Protein AF-A0A2V6JW17-F1 (afdb_monomer_lite)

pLDDT: mean 96.17, std 3.93, range [79.88, 98.88]

Secondary structure (DSSP, 8-state):
--HHHHHHHHHHHHHHTTPEE-PPPPSS-SSTT-SS--SGGGGGHHHHTTSS---SSSSEEEEEEEEE-SSTTS--TTTBTTBSS--SEEEEEEEEESSS--HHHHHHHHHIIIIIIS---GGG-------PPTT-SS---HHHHHHHHHHHHHTT--TTT-

Radius of gyration: 17.47 Å; chains: 1; bounding box: 39×42×41 Å

Sequence (162 aa):
MTSAQIRQSFLDFFREKKHTVVPSSSLLPGAPNLLFTNAGMNQFVPIFLGQQKPSWNPPRVADTQKCIRAGGKHNDLEDVGLDTYHHTFFEMLGNWSFGDYFKKEAIDWAWELVVERWKFPAQRLYATVYKPGPNEPSEFDQEAHDHWARLFQEADLDPKVH

Foldseek 3Di:
DDPVVLQVLLQVLVVVVVAAEDEADFQPDPDPPDRGAAASCRVCVCLLVVVDPQPDVVSKHWYWYWHAAPDDPRHCPVCVPVDDPDDRIDIDTDIDHRPDDDLLVVLVSVCCVQCVVVVHPPVPDADDFDDDDPPDPDHTPVVNLVSVCVVCVVVVHHNVVD

Structure (mmCIF, N/CA/C/O backbone):
data_AF-A0A2V6JW17-F1
#
_entry.id   AF-A0A2V6JW17-F1
#
loop_
_atom_site.group_PDB
_atom_site.id
_atom_site.type_symbol
_atom_site.label_atom_id
_atom_site.label_alt_id
_atom_site.label_comp_id
_atom_site.label_asym_id
_atom_site.label_entity_id
_atom_site.label_seq_id
_atom_site.pdbx_PDB_ins_code
_atom_site.Cartn_x
_atom_site.Cartn_y
_atom_site.Cartn_z
_atom_site.occupancy
_atom_site.B_iso_or_equiv
_atom_site.auth_seq_id
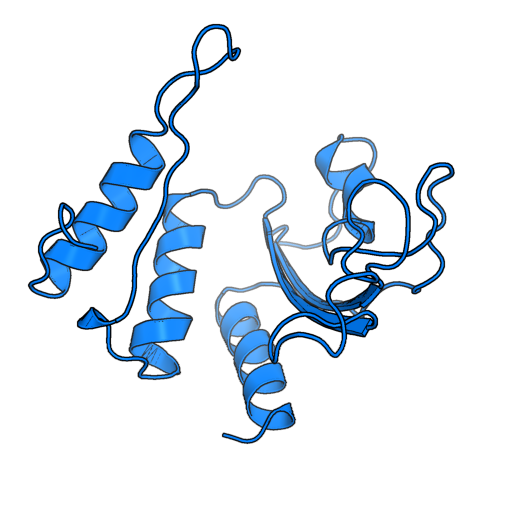_atom_site.auth_comp_id
_atom_site.auth_asym_id
_atom_site.auth_atom_id
_atom_site.pdbx_PDB_model_num
ATOM 1 N N . MET A 1 1 ? -15.704 12.234 -2.753 1.00 87.94 1 MET A N 1
ATOM 2 C CA . MET A 1 1 ? -14.451 12.670 -3.409 1.00 87.94 1 MET A CA 1
ATOM 3 C C . MET A 1 1 ? -14.467 12.172 -4.846 1.00 87.94 1 MET A C 1
ATOM 5 O O . MET A 1 1 ? -14.960 11.074 -5.071 1.00 87.94 1 MET A O 1
ATOM 9 N N . THR A 1 2 ? -13.977 12.952 -5.807 1.00 97.50 2 THR A N 1
ATOM 10 C CA . THR A 1 2 ? -13.744 12.483 -7.186 1.00 97.50 2 THR A CA 1
ATOM 11 C C . THR A 1 2 ? -12.509 11.578 -7.245 1.00 97.50 2 THR A C 1
ATOM 13 O O . THR A 1 2 ? -11.686 11.602 -6.330 1.00 97.50 2 THR A O 1
ATOM 16 N N . SER A 1 3 ? -12.325 10.815 -8.328 1.00 96.88 3 SER A N 1
ATOM 17 C CA . SER A 1 3 ? -11.122 9.982 -8.517 1.00 96.88 3 SER A CA 1
ATOM 18 C C . SER A 1 3 ? -9.826 10.802 -8.445 1.00 96.88 3 SER A C 1
ATOM 20 O O . SER A 1 3 ? -8.863 10.392 -7.802 1.00 96.88 3 SER A O 1
ATOM 22 N N . ALA A 1 4 ? -9.824 12.007 -9.024 1.00 98.06 4 ALA A N 1
ATOM 23 C CA . ALA A 1 4 ? -8.695 12.930 -8.945 1.00 98.06 4 ALA A CA 1
ATOM 24 C C . ALA A 1 4 ? -8.405 13.400 -7.513 1.00 98.06 4 ALA A C 1
ATOM 26 O O . ALA A 1 4 ? -7.244 13.449 -7.113 1.00 98.06 4 ALA A O 1
ATOM 27 N N . GLN A 1 5 ? -9.447 13.690 -6.731 1.00 98.25 5 GLN A N 1
ATOM 28 C CA . GLN A 1 5 ? -9.298 14.066 -5.324 1.00 98.25 5 GLN A CA 1
ATOM 29 C C . GLN A 1 5 ? -8.784 12.902 -4.473 1.00 98.25 5 GLN A C 1
ATOM 31 O O . GLN A 1 5 ? -7.920 13.120 -3.632 1.00 98.25 5 GLN A O 1
ATOM 36 N N . ILE A 1 6 ? -9.260 11.673 -4.709 1.00 98.25 6 ILE A N 1
ATOM 37 C CA . ILE A 1 6 ? -8.778 10.477 -3.998 1.00 98.25 6 ILE A CA 1
ATOM 38 C C . ILE A 1 6 ? -7.286 10.275 -4.274 1.00 98.25 6 ILE A C 1
ATOM 40 O O . ILE A 1 6 ? -6.503 10.193 -3.327 1.00 98.25 6 ILE A O 1
ATOM 44 N N . ARG A 1 7 ? -6.880 10.295 -5.552 1.00 98.69 7 ARG A N 1
ATOM 45 C CA . ARG A 1 7 ? -5.470 10.187 -5.959 1.00 98.69 7 ARG A CA 1
ATOM 46 C C . ARG A 1 7 ? -4.609 11.248 -5.280 1.00 98.69 7 ARG A C 1
ATOM 48 O O . ARG A 1 7 ? -3.588 10.915 -4.687 1.00 98.69 7 ARG A O 1
ATOM 55 N N . GLN A 1 8 ? -5.028 12.512 -5.335 1.00 98.62 8 GLN A N 1
ATOM 56 C CA . GLN A 1 8 ? -4.267 13.599 -4.725 1.00 98.62 8 GLN A CA 1
ATOM 57 C C . GLN A 1 8 ? -4.186 13.439 -3.201 1.00 98.62 8 GLN A C 1
ATOM 59 O O . GLN A 1 8 ? -3.099 13.548 -2.644 1.00 98.62 8 GLN A O 1
ATOM 64 N N . SER A 1 9 ? -5.292 13.080 -2.540 1.00 98.62 9 SER A N 1
ATOM 65 C CA . SER A 1 9 ? -5.321 12.876 -1.087 1.00 98.62 9 SER A CA 1
ATOM 66 C C . SER A 1 9 ? -4.393 11.751 -0.618 1.00 98.62 9 SER A C 1
ATOM 68 O O . SER A 1 9 ? -3.772 11.886 0.430 1.00 98.62 9 SER A O 1
ATOM 70 N N . PHE A 1 10 ? -4.241 10.677 -1.404 1.00 98.88 10 PHE A N 1
ATOM 71 C CA . PHE A 1 10 ? -3.284 9.602 -1.124 1.00 98.88 10 PHE A CA 1
ATOM 72 C C . PHE A 1 10 ? -1.839 10.118 -1.158 1.00 98.88 10 PHE A C 1
ATOM 74 O O . PHE A 1 10 ? -1.060 9.876 -0.235 1.00 98.88 10 PHE A O 1
ATOM 81 N N . LEU A 1 11 ? -1.483 10.855 -2.216 1.00 98.81 11 LEU A N 1
ATOM 82 C CA . LEU A 1 11 ? -0.136 11.404 -2.382 1.00 98.81 11 LEU A CA 1
ATOM 83 C C . LEU A 1 11 ? 0.180 12.452 -1.311 1.00 98.81 11 LEU A C 1
ATOM 85 O O . LEU A 1 11 ? 1.302 12.501 -0.810 1.00 98.81 11 LEU A O 1
ATOM 89 N N . ASP A 1 12 ? -0.804 13.273 -0.947 1.00 98.81 12 ASP A N 1
ATOM 90 C CA . ASP A 1 12 ? -0.674 14.273 0.110 1.00 98.81 12 ASP A CA 1
ATOM 91 C C . ASP A 1 12 ? -0.493 13.610 1.478 1.00 98.81 12 ASP A C 1
ATOM 93 O O . ASP A 1 12 ? 0.438 13.964 2.200 1.00 98.81 12 ASP A O 1
ATOM 97 N N . PHE A 1 13 ? -1.291 12.585 1.786 1.00 98.88 13 PHE A N 1
ATOM 98 C CA . PHE A 1 13 ? -1.174 11.810 3.019 1.00 98.88 13 PHE A CA 1
ATOM 99 C C . PHE A 1 13 ? 0.225 11.208 3.195 1.00 98.88 13 PHE A C 1
ATOM 101 O O . PHE A 1 13 ? 0.855 11.391 4.234 1.00 98.88 13 PHE A O 1
ATOM 108 N N . PHE A 1 14 ? 0.773 10.543 2.174 1.00 98.81 14 PHE A N 1
ATOM 109 C CA . PHE A 1 14 ? 2.121 9.978 2.286 1.00 98.81 14 PHE A CA 1
ATOM 110 C C . PHE A 1 14 ? 3.222 11.045 2.257 1.00 98.81 14 PHE A C 1
ATOM 112 O O . PHE A 1 14 ? 4.267 10.861 2.885 1.00 98.81 14 PHE A O 1
ATOM 119 N N . ARG A 1 15 ? 2.981 12.215 1.652 1.00 98.69 15 ARG A N 1
ATOM 120 C CA . ARG A 1 15 ? 3.880 13.367 1.813 1.00 98.69 15 ARG A CA 1
ATOM 121 C C . ARG A 1 15 ? 3.936 13.838 3.271 1.00 98.69 15 ARG A C 1
ATOM 123 O O . ARG A 1 15 ? 5.029 14.127 3.756 1.00 98.69 15 ARG A O 1
ATOM 130 N N . GLU A 1 16 ? 2.813 13.847 3.999 1.00 98.62 16 GLU A N 1
ATOM 131 C CA . GLU A 1 16 ? 2.786 14.122 5.452 1.00 98.62 16 GLU A CA 1
ATOM 132 C C . GLU A 1 16 ? 3.617 13.093 6.244 1.00 98.62 16 GLU A C 1
ATOM 134 O O . GLU A 1 16 ? 4.274 13.444 7.226 1.00 98.62 16 GLU A O 1
ATOM 139 N N . LYS A 1 17 ? 3.668 11.832 5.786 1.00 98.62 17 LYS A N 1
ATOM 140 C CA . LYS A 1 17 ? 4.513 10.760 6.356 1.00 98.62 17 LYS A CA 1
ATOM 141 C C . LYS A 1 17 ? 5.973 10.783 5.868 1.00 98.62 17 LYS A C 1
ATOM 143 O O . LYS A 1 17 ? 6.749 9.873 6.181 1.00 98.62 17 LYS A O 1
ATOM 148 N N . LYS A 1 18 ? 6.376 11.872 5.200 1.00 98.62 18 LYS A N 1
ATOM 149 C CA . LYS A 1 18 ? 7.725 12.147 4.673 1.00 98.62 18 LYS A CA 1
ATOM 150 C C . LYS A 1 18 ? 8.144 11.257 3.499 1.00 98.62 18 LYS A C 1
ATOM 152 O O . LYS A 1 18 ? 9.339 11.115 3.242 1.00 98.62 18 LYS A O 1
ATOM 157 N N . HIS A 1 19 ? 7.196 10.681 2.766 1.00 98.75 19 HIS A N 1
ATOM 158 C CA . HIS A 1 19 ? 7.488 10.023 1.495 1.00 98.75 19 HIS A CA 1
ATOM 159 C C . HIS A 1 19 ? 7.716 11.066 0.409 1.00 98.75 19 HIS A C 1
ATOM 161 O O . HIS A 1 19 ? 6.970 12.039 0.279 1.00 98.75 19 HIS A O 1
ATOM 167 N N . THR A 1 20 ? 8.733 10.840 -0.415 1.00 98.75 20 THR A N 1
ATOM 168 C CA . THR A 1 20 ? 8.909 11.627 -1.634 1.00 98.75 20 THR A CA 1
ATOM 169 C C . THR A 1 20 ? 7.921 11.137 -2.686 1.00 98.75 20 THR A C 1
ATOM 171 O O . THR A 1 20 ? 7.881 9.948 -2.997 1.00 98.75 20 THR A O 1
ATOM 174 N N . VAL A 1 21 ? 7.128 12.049 -3.251 1.00 98.69 21 VAL A N 1
ATOM 175 C CA . VAL A 1 21 ? 6.229 11.704 -4.356 1.00 98.69 21 VAL A CA 1
ATOM 176 C C . VAL A 1 21 ? 7.035 11.604 -5.644 1.00 98.69 21 VAL A C 1
ATOM 178 O O . VAL A 1 21 ? 7.672 12.578 -6.048 1.00 98.69 21 VAL A O 1
ATOM 181 N N . VAL A 1 22 ? 7.010 10.436 -6.279 1.00 98.50 22 VAL A N 1
ATOM 182 C CA . VAL A 1 22 ? 7.754 10.157 -7.515 1.00 98.50 22 VAL A CA 1
ATOM 183 C C . VAL A 1 22 ? 6.794 9.916 -8.682 1.00 98.50 22 VAL A C 1
ATOM 185 O O . VAL A 1 22 ? 5.646 9.520 -8.469 1.00 98.50 22 VAL A O 1
ATOM 188 N N . PRO A 1 23 ? 7.202 10.201 -9.930 1.00 97.94 23 PRO A N 1
ATOM 189 C CA . PRO A 1 23 ? 6.355 9.937 -11.083 1.00 97.94 23 PRO A CA 1
ATOM 190 C C . PRO A 1 23 ? 6.221 8.432 -11.355 1.00 97.94 23 PRO A C 1
ATOM 192 O O . PRO A 1 23 ? 7.138 7.648 -11.121 1.00 97.94 23 PRO A O 1
ATOM 195 N N . SER A 1 24 ? 5.087 8.053 -11.943 1.00 98.00 24 SER A N 1
ATOM 196 C CA . SER A 1 24 ? 4.888 6.727 -12.533 1.00 98.00 24 SER A CA 1
ATOM 197 C C . SER A 1 24 ? 5.931 6.451 -13.615 1.00 98.00 24 SER A C 1
ATOM 199 O O . SER A 1 24 ? 6.122 7.258 -14.529 1.00 98.00 24 SER A O 1
ATOM 201 N N . SER A 1 25 ? 6.532 5.268 -13.545 1.00 96.81 25 SER A N 1
ATOM 202 C CA . SER A 1 25 ? 7.412 4.734 -14.580 1.00 96.81 25 SER A CA 1
ATOM 203 C C . SER A 1 25 ? 6.654 4.366 -15.865 1.00 96.81 25 SER A C 1
ATOM 205 O O . SER A 1 25 ? 5.419 4.318 -15.902 1.00 96.81 25 SER A O 1
ATOM 207 N N . SER A 1 26 ? 7.404 4.118 -16.942 1.00 96.69 26 SER A N 1
ATOM 208 C CA . SER A 1 26 ? 6.869 3.681 -18.237 1.00 96.69 26 SER A CA 1
ATOM 209 C C . SER A 1 26 ? 6.030 2.403 -18.113 1.00 96.69 26 SER A C 1
ATOM 211 O O . SER A 1 26 ? 6.352 1.515 -17.327 1.00 96.69 26 SER A O 1
ATOM 213 N N . LEU A 1 27 ? 4.986 2.279 -18.940 1.00 96.12 27 LEU A N 1
ATOM 214 C CA . LEU A 1 27 ? 4.242 1.024 -19.111 1.00 96.12 27 LEU A CA 1
ATOM 215 C C . LEU A 1 27 ? 5.085 -0.067 -19.777 1.00 96.12 27 LEU A C 1
ATOM 217 O O . LEU A 1 27 ? 4.818 -1.244 -19.567 1.00 96.12 27 LEU A O 1
ATOM 221 N N . LEU A 1 28 ? 6.086 0.333 -20.563 1.00 93.75 28 LEU A N 1
ATOM 222 C CA . LEU A 1 28 ? 7.081 -0.549 -21.162 1.00 93.75 28 LEU A CA 1
ATOM 223 C C . LEU A 1 28 ? 8.291 -0.609 -20.221 1.00 93.75 28 LEU A C 1
ATOM 225 O O . LEU A 1 28 ? 9.031 0.382 -20.141 1.00 93.75 28 LEU A O 1
ATOM 229 N N . PRO A 1 29 ? 8.470 -1.704 -19.465 1.00 89.19 29 PRO A N 1
ATOM 230 C CA . PRO A 1 29 ? 9.531 -1.807 -18.477 1.00 89.19 29 PRO A CA 1
ATOM 231 C C . PRO A 1 29 ? 10.879 -2.072 -19.156 1.00 89.19 29 PRO A C 1
ATOM 233 O O . PRO A 1 29 ? 10.958 -2.718 -20.195 1.00 89.19 29 PRO A O 1
ATOM 236 N N . GLY A 1 30 ? 11.969 -1.627 -18.527 1.00 84.69 30 GLY A N 1
ATOM 237 C CA . GLY A 1 30 ? 13.326 -1.996 -18.954 1.00 84.69 30 GLY A CA 1
ATOM 238 C C . GLY A 1 30 ? 13.748 -3.412 -18.533 1.00 84.69 30 GLY A C 1
ATOM 239 O O . GLY A 1 30 ? 14.814 -3.877 -18.925 1.00 84.69 30 GLY A O 1
ATOM 240 N N . ALA A 1 31 ? 12.946 -4.092 -17.707 1.00 84.88 31 ALA A N 1
ATOM 241 C CA . ALA A 1 31 ? 13.248 -5.430 -17.209 1.00 84.88 31 ALA A CA 1
ATOM 242 C C . ALA A 1 31 ? 12.949 -6.501 -18.282 1.00 84.88 31 ALA A C 1
ATOM 244 O O . ALA A 1 31 ? 11.854 -6.501 -18.839 1.00 84.88 31 ALA A O 1
ATOM 245 N N . PRO A 1 32 ? 13.858 -7.465 -18.530 1.00 81.19 32 PRO A N 1
ATOM 246 C CA . PRO A 1 32 ? 13.776 -8.370 -19.684 1.00 81.19 32 PRO A CA 1
ATOM 247 C C . PRO A 1 32 ? 12.611 -9.374 -19.646 1.00 81.19 32 PRO A C 1
ATOM 249 O O . PRO A 1 32 ? 12.218 -9.887 -20.687 1.00 81.19 32 PRO A O 1
ATOM 252 N N . ASN A 1 33 ? 12.050 -9.657 -18.466 1.00 83.06 33 ASN A N 1
ATOM 253 C CA . ASN A 1 33 ? 11.027 -10.694 -18.268 1.00 83.06 33 ASN A CA 1
ATOM 254 C C . ASN A 1 33 ? 9.633 -10.128 -17.958 1.00 83.06 33 ASN A C 1
ATOM 256 O O . ASN A 1 33 ? 8.775 -10.848 -17.445 1.00 83.06 33 ASN A O 1
ATOM 260 N N . LEU A 1 34 ? 9.412 -8.838 -18.209 1.00 87.56 34 LEU A N 1
ATOM 261 C CA . LEU A 1 34 ? 8.152 -8.173 -17.912 1.00 87.56 34 LEU A CA 1
ATOM 262 C C . LEU A 1 34 ? 7.594 -7.556 -19.198 1.00 87.56 34 LEU A C 1
ATOM 264 O O . LEU A 1 34 ? 8.241 -6.714 -19.806 1.00 87.56 34 LEU A O 1
ATOM 268 N N . LEU A 1 35 ? 6.401 -7.987 -19.617 1.00 90.69 35 LEU A N 1
ATOM 269 C CA . LEU A 1 35 ? 5.753 -7.449 -20.822 1.00 90.69 35 LEU A CA 1
ATOM 270 C C . LEU A 1 35 ? 5.293 -6.003 -20.608 1.00 90.69 35 LEU A C 1
ATOM 272 O O . LEU A 1 35 ? 5.523 -5.142 -21.452 1.00 90.69 35 LEU A O 1
ATOM 276 N N . PHE A 1 36 ? 4.685 -5.741 -19.450 1.00 94.75 36 PHE A N 1
ATOM 277 C CA . PHE A 1 36 ? 4.232 -4.419 -19.038 1.00 94.75 36 PHE A CA 1
ATOM 278 C C . PHE A 1 36 ? 4.479 -4.199 -17.551 1.00 94.75 36 PHE A C 1
ATOM 280 O O . PHE A 1 36 ? 4.400 -5.140 -16.760 1.00 94.75 36 PHE A O 1
ATOM 287 N N . THR A 1 37 ? 4.703 -2.948 -17.157 1.00 95.75 37 THR A N 1
ATOM 288 C CA . THR A 1 37 ? 4.678 -2.552 -15.745 1.00 95.75 37 THR A CA 1
ATOM 289 C C . THR A 1 37 ? 3.312 -2.898 -15.156 1.00 95.75 37 THR A C 1
ATOM 291 O O . THR A 1 37 ? 2.293 -2.340 -15.562 1.00 95.75 37 THR A O 1
ATOM 294 N N . ASN A 1 38 ? 3.289 -3.847 -14.223 1.00 95.38 38 ASN A N 1
ATOM 295 C CA . ASN A 1 38 ? 2.070 -4.431 -13.660 1.00 95.38 38 ASN A CA 1
ATOM 296 C C . ASN A 1 38 ? 1.828 -4.021 -12.199 1.00 95.38 38 ASN A C 1
ATOM 298 O O . ASN A 1 38 ? 0.750 -4.281 -11.653 1.00 95.38 38 ASN A O 1
ATOM 302 N N . ALA A 1 39 ? 2.822 -3.385 -11.572 1.00 97.31 39 ALA A N 1
ATOM 303 C CA . ALA A 1 39 ? 2.763 -2.868 -10.216 1.00 97.31 39 ALA A CA 1
ATOM 304 C C . ALA A 1 39 ? 3.690 -1.654 -10.031 1.00 97.31 39 ALA A C 1
ATOM 306 O O . ALA A 1 39 ? 4.738 -1.549 -10.668 1.00 97.31 39 ALA A O 1
ATOM 307 N N . GLY A 1 40 ? 3.365 -0.778 -9.074 1.00 97.62 40 GLY A N 1
ATOM 308 C CA . GLY A 1 40 ? 4.215 0.371 -8.719 1.00 97.62 40 GLY A CA 1
ATOM 309 C C . GLY A 1 40 ? 5.627 -0.008 -8.271 1.00 97.62 40 GLY A C 1
ATOM 310 O O . GLY A 1 40 ? 6.577 0.728 -8.514 1.00 97.62 40 GLY A O 1
ATOM 311 N N . MET A 1 41 ? 5.803 -1.208 -7.710 1.00 97.00 41 MET A N 1
ATOM 312 C CA . MET A 1 41 ? 7.107 -1.664 -7.222 1.00 97.00 41 MET A CA 1
ATOM 313 C C . MET A 1 41 ? 8.144 -1.921 -8.326 1.00 97.00 41 MET A C 1
ATOM 315 O O . MET A 1 41 ? 9.335 -1.961 -8.019 1.00 97.00 41 MET A O 1
ATOM 319 N N . ASN A 1 42 ? 7.734 -2.100 -9.593 1.00 96.12 42 ASN A N 1
ATOM 320 C CA . ASN A 1 42 ? 8.637 -2.581 -10.646 1.00 96.12 42 ASN A CA 1
ATOM 321 C C . ASN A 1 42 ? 9.857 -1.664 -10.842 1.00 96.12 42 ASN A C 1
ATOM 323 O O . ASN A 1 42 ? 10.967 -2.161 -11.030 1.00 96.12 42 ASN A O 1
ATOM 327 N N . GLN A 1 43 ? 9.676 -0.342 -10.744 1.00 95.75 43 GLN A N 1
ATOM 328 C CA . GLN A 1 43 ? 10.768 0.631 -10.875 1.00 95.75 43 GLN A CA 1
ATOM 329 C C . GLN A 1 43 ? 11.753 0.627 -9.693 1.00 95.75 43 GLN A C 1
ATOM 331 O O . GLN A 1 43 ? 12.870 1.120 -9.825 1.00 95.75 43 GLN A O 1
ATOM 336 N N . PHE A 1 44 ? 11.377 0.034 -8.558 1.00 96.88 44 PHE A N 1
ATOM 337 C CA . PHE A 1 44 ? 12.189 0.007 -7.341 1.00 96.88 44 PHE A CA 1
ATOM 338 C C . PHE A 1 44 ? 12.864 -1.348 -7.082 1.00 96.88 44 PHE A C 1
ATOM 340 O O . PHE A 1 44 ? 13.614 -1.477 -6.117 1.00 96.88 44 PHE A O 1
ATOM 347 N N . VAL A 1 45 ? 12.655 -2.354 -7.943 1.00 95.56 45 VAL A N 1
ATOM 348 C CA . VAL A 1 45 ? 13.269 -3.692 -7.806 1.00 95.56 45 VAL A CA 1
ATOM 349 C C . VAL A 1 45 ? 14.791 -3.635 -7.593 1.00 95.56 45 VAL A C 1
ATOM 351 O O . VAL A 1 45 ? 15.262 -4.296 -6.667 1.00 95.56 45 VAL A O 1
ATOM 354 N N . PRO A 1 46 ? 15.581 -2.829 -8.334 1.00 95.62 46 PRO A N 1
ATOM 355 C CA . PRO A 1 46 ? 17.020 -2.728 -8.080 1.00 95.62 46 PRO A CA 1
ATOM 356 C C . PRO A 1 46 ? 17.368 -2.234 -6.668 1.00 95.62 46 PRO A C 1
ATOM 358 O O . PRO A 1 46 ? 18.395 -2.631 -6.120 1.00 95.62 46 PRO A O 1
ATOM 361 N N . ILE A 1 47 ? 16.518 -1.399 -6.059 1.00 97.12 47 ILE A N 1
ATOM 362 C CA . ILE A 1 47 ? 16.706 -0.913 -4.686 1.00 97.12 47 ILE A CA 1
ATOM 363 C C . ILE A 1 47 ? 16.411 -2.034 -3.688 1.00 97.12 47 ILE A C 1
ATOM 365 O O . ILE A 1 47 ? 17.219 -2.288 -2.798 1.00 97.12 47 ILE A O 1
ATOM 369 N N . PHE A 1 48 ? 15.305 -2.764 -3.873 1.00 96.00 48 PHE A N 1
ATOM 370 C CA . PHE A 1 48 ? 14.961 -3.910 -3.023 1.00 96.00 48 PHE A CA 1
ATOM 371 C C . PHE A 1 48 ? 16.007 -5.029 -3.074 1.00 96.00 48 PHE A C 1
ATOM 373 O O . PHE A 1 48 ? 16.268 -5.672 -2.063 1.00 96.00 48 PHE A O 1
ATOM 380 N N . LEU A 1 49 ? 16.639 -5.239 -4.232 1.00 96.00 49 LEU A N 1
ATOM 381 C CA . LEU A 1 49 ? 17.716 -6.218 -4.408 1.00 96.00 49 LEU A CA 1
ATOM 382 C C . LEU A 1 49 ? 19.094 -5.709 -3.942 1.00 96.00 49 LEU A C 1
ATOM 384 O O . LEU A 1 49 ? 20.086 -6.416 -4.104 1.00 96.00 49 LEU A O 1
ATOM 388 N N . GLY A 1 50 ? 19.187 -4.481 -3.417 1.00 96.06 50 GLY A N 1
ATOM 389 C CA . GLY A 1 50 ? 20.447 -3.872 -2.976 1.00 96.06 50 GLY A CA 1
ATOM 390 C C . GLY A 1 50 ? 21.418 -3.509 -4.108 1.00 96.06 50 GLY A C 1
ATOM 391 O O . GLY A 1 50 ? 22.571 -3.174 -3.847 1.00 96.06 50 GLY A O 1
ATOM 392 N N . GLN A 1 51 ? 20.969 -3.559 -5.364 1.00 96.69 51 GLN A N 1
ATOM 393 C CA . GLN A 1 51 ? 21.761 -3.220 -6.553 1.00 96.69 51 GLN A CA 1
ATOM 394 C C . GLN A 1 51 ? 21.905 -1.704 -6.727 1.00 96.69 51 GLN A C 1
ATOM 396 O O . GLN A 1 51 ? 22.868 -1.230 -7.327 1.00 96.69 51 GLN A O 1
ATOM 401 N N . GLN A 1 52 ? 20.946 -0.937 -6.207 1.00 96.19 52 GLN A N 1
ATOM 402 C CA . GLN A 1 52 ? 20.960 0.522 -6.181 1.00 96.19 52 GLN A CA 1
ATOM 403 C C . GLN A 1 52 ? 20.628 1.019 -4.774 1.00 96.19 52 GLN A C 1
ATOM 405 O O . GLN A 1 52 ? 19.787 0.448 -4.086 1.00 96.19 52 GLN A O 1
ATOM 410 N N . LYS A 1 53 ? 21.277 2.101 -4.337 1.00 96.25 53 LYS A N 1
ATOM 411 C CA . LYS A 1 53 ? 20.928 2.753 -3.069 1.00 96.25 53 LYS A CA 1
ATOM 412 C C . LYS A 1 53 ? 19.769 3.729 -3.290 1.00 96.25 53 LYS A C 1
ATOM 414 O O . LYS A 1 53 ? 19.785 4.433 -4.302 1.00 96.25 53 LYS A O 1
ATOM 419 N N . PRO A 1 54 ? 18.800 3.822 -2.362 1.00 96.44 54 PRO A N 1
ATOM 420 C CA . PRO A 1 54 ? 17.771 4.849 -2.443 1.00 96.44 54 PRO A CA 1
ATOM 421 C C . PRO A 1 54 ? 18.419 6.235 -2.318 1.00 96.44 54 PRO A C 1
ATOM 423 O O . PRO A 1 54 ? 19.301 6.442 -1.487 1.00 96.44 54 PRO A O 1
ATOM 426 N N . SER A 1 55 ? 17.984 7.189 -3.141 1.00 96.38 55 SER A N 1
ATOM 427 C CA . SER A 1 55 ? 18.506 8.565 -3.136 1.00 96.38 55 SER A CA 1
ATOM 428 C C . SER A 1 55 ? 17.733 9.518 -2.216 1.00 96.38 55 SER A C 1
ATOM 430 O O . SER A 1 55 ? 18.106 10.682 -2.089 1.00 96.38 55 SER A O 1
ATOM 432 N N . TRP A 1 56 ? 16.638 9.056 -1.608 1.00 97.38 56 TRP A N 1
ATOM 433 C CA . TRP A 1 56 ? 15.747 9.863 -0.768 1.00 97.38 56 TRP A CA 1
ATOM 434 C C . TRP A 1 56 ? 16.108 9.754 0.716 1.00 97.38 56 TRP A C 1
ATOM 436 O O . TRP A 1 56 ? 16.578 8.712 1.169 1.00 97.38 56 TRP A O 1
ATOM 446 N N . ASN A 1 57 ? 15.858 10.823 1.477 1.00 95.62 57 ASN A N 1
ATOM 447 C CA . ASN A 1 57 ? 16.049 10.860 2.927 1.00 95.62 57 ASN A CA 1
ATOM 448 C C . ASN A 1 57 ? 14.833 11.527 3.614 1.00 95.62 57 ASN A C 1
ATOM 450 O O . ASN A 1 57 ? 14.650 12.734 3.439 1.00 95.62 57 ASN A O 1
ATOM 454 N N . PRO A 1 58 ? 14.006 10.790 4.382 1.00 97.69 58 PRO A N 1
ATOM 455 C CA . PRO A 1 58 ? 14.105 9.347 4.631 1.00 97.69 58 PRO A CA 1
ATOM 456 C C . PRO A 1 58 ? 13.904 8.535 3.335 1.00 97.69 58 PRO A C 1
ATOM 458 O O . PRO A 1 58 ? 13.340 9.062 2.370 1.00 97.69 58 PRO A O 1
ATOM 461 N N . PRO A 1 59 ? 14.362 7.270 3.269 1.00 97.94 59 PRO A N 1
ATOM 462 C CA . PRO A 1 59 ? 14.307 6.460 2.054 1.00 97.94 59 PRO A CA 1
ATOM 463 C C . PRO A 1 59 ? 12.894 5.885 1.847 1.00 97.94 59 PRO A C 1
ATOM 465 O O . PRO A 1 59 ? 12.659 4.679 1.903 1.00 97.94 59 PRO A O 1
ATOM 468 N N . ARG A 1 60 ? 11.936 6.791 1.631 1.00 98.56 60 ARG A N 1
ATOM 469 C CA . ARG A 1 60 ? 10.497 6.548 1.508 1.00 98.56 60 ARG A CA 1
ATOM 470 C C . ARG A 1 60 ? 9.967 7.207 0.246 1.00 98.56 60 ARG A C 1
ATOM 472 O O . ARG A 1 60 ? 10.257 8.382 0.002 1.00 98.56 60 ARG A O 1
ATOM 479 N N . VAL A 1 61 ? 9.138 6.503 -0.517 1.00 98.69 61 VAL A N 1
ATOM 480 C CA . VAL A 1 61 ? 8.504 7.065 -1.721 1.00 98.69 61 VAL A CA 1
ATOM 481 C C . VAL A 1 61 ? 7.044 6.668 -1.839 1.00 98.69 61 VAL A C 1
ATOM 483 O O . VAL A 1 61 ? 6.647 5.616 -1.352 1.00 98.69 61 VAL A O 1
ATOM 486 N N . ALA A 1 62 ? 6.242 7.513 -2.474 1.00 98.81 62 ALA A N 1
ATOM 487 C CA . ALA A 1 62 ? 4.855 7.213 -2.806 1.00 98.81 62 ALA A CA 1
ATOM 488 C C . ALA A 1 62 ? 4.552 7.654 -4.240 1.00 98.81 62 ALA A C 1
ATOM 490 O O . ALA A 1 62 ? 5.117 8.635 -4.725 1.00 98.81 62 ALA A O 1
ATOM 491 N N . ASP A 1 63 ? 3.674 6.932 -4.927 1.00 98.62 63 ASP A N 1
ATOM 492 C CA . ASP A 1 63 ? 3.286 7.250 -6.297 1.00 98.62 63 ASP A CA 1
ATOM 493 C C . ASP A 1 63 ? 1.862 6.783 -6.628 1.00 98.62 63 ASP A C 1
ATOM 495 O O . ASP A 1 63 ? 1.120 6.247 -5.798 1.00 98.62 63 ASP A O 1
ATOM 499 N N . THR A 1 64 ? 1.493 7.037 -7.880 1.00 98.56 64 THR A N 1
ATOM 500 C CA . THR A 1 64 ? 0.364 6.415 -8.558 1.00 98.56 64 THR A CA 1
ATOM 501 C C . THR A 1 64 ? 0.853 5.838 -9.886 1.00 98.56 64 THR A C 1
ATOM 503 O O . THR A 1 64 ? 1.012 6.559 -10.872 1.00 98.56 64 THR A O 1
ATOM 506 N N . GLN A 1 65 ? 1.169 4.544 -9.909 1.00 98.62 65 GLN A N 1
ATOM 507 C CA . GLN A 1 65 ? 1.717 3.871 -11.083 1.00 98.62 65 GLN A CA 1
ATOM 508 C C . GLN A 1 65 ? 0.609 3.478 -12.061 1.00 98.62 65 GLN A C 1
ATOM 510 O O . GLN A 1 65 ? -0.351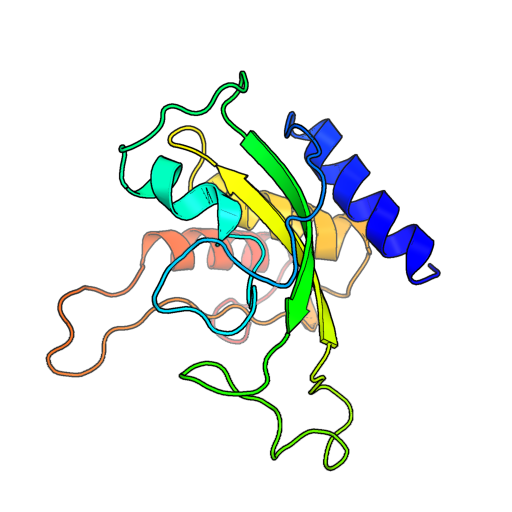 2.801 -11.703 1.00 98.62 65 GLN A O 1
ATOM 515 N N . LYS A 1 66 ? 0.798 3.827 -13.334 1.00 98.50 66 LYS A N 1
ATOM 516 C CA . LYS A 1 66 ? 0.046 3.255 -14.455 1.00 98.50 66 LYS A CA 1
ATOM 517 C C . LYS A 1 66 ? 0.416 1.780 -14.628 1.00 98.50 66 LYS A C 1
ATOM 519 O O . LYS A 1 66 ? 1.583 1.487 -14.887 1.00 98.50 66 LYS A O 1
ATOM 524 N N . CYS A 1 67 ? -0.548 0.877 -14.524 1.00 97.88 67 CYS A N 1
ATOM 525 C CA . CYS A 1 67 ? -0.327 -0.564 -14.590 1.00 97.88 67 CYS A CA 1
ATOM 526 C C . CYS A 1 67 ? -1.085 -1.189 -15.760 1.00 97.88 67 CYS A C 1
ATOM 528 O O . CYS A 1 67 ? -2.199 -0.765 -16.065 1.00 97.88 67 CYS A O 1
ATOM 530 N N . ILE A 1 68 ? -0.500 -2.222 -16.374 1.00 97.19 68 ILE A N 1
ATOM 531 C CA . ILE A 1 68 ? -1.203 -3.137 -17.279 1.00 97.19 68 ILE A CA 1
ATOM 532 C C . ILE A 1 68 ? -1.083 -4.575 -16.765 1.00 97.19 68 ILE A C 1
ATOM 534 O O . ILE A 1 68 ? 0.020 -5.052 -16.493 1.00 97.19 68 ILE A O 1
ATOM 538 N N . ARG A 1 69 ? -2.216 -5.277 -16.682 1.00 95.94 69 ARG A N 1
ATOM 539 C CA . ARG A 1 69 ? -2.311 -6.718 -16.396 1.00 95.94 69 ARG A CA 1
ATOM 540 C C . ARG A 1 69 ? -2.978 -7.453 -17.552 1.00 95.94 69 ARG A C 1
ATOM 542 O O . ARG A 1 69 ? -4.139 -7.844 -17.491 1.00 95.94 69 ARG A O 1
ATOM 549 N N . ALA A 1 70 ? -2.217 -7.607 -18.627 1.00 89.44 70 ALA A N 1
ATOM 550 C CA . ALA A 1 70 ? -2.611 -8.342 -19.821 1.00 89.44 70 ALA A CA 1
ATOM 551 C C . ALA A 1 70 ? -1.419 -9.194 -20.287 1.00 89.44 70 ALA A C 1
ATOM 553 O O . ALA A 1 70 ? -0.499 -8.697 -20.938 1.00 89.44 70 ALA A O 1
ATOM 554 N N . GLY A 1 71 ? -1.423 -10.471 -19.903 1.00 79.88 71 GLY A N 1
ATOM 555 C CA . GLY A 1 71 ? -0.364 -11.451 -20.169 1.00 79.88 71 GLY A CA 1
ATOM 556 C C . GLY A 1 71 ? 0.581 -11.736 -18.989 1.00 79.88 71 GLY A C 1
ATOM 557 O O . GLY A 1 71 ? 0.646 -11.008 -18.001 1.00 79.88 71 GLY A O 1
ATOM 558 N N . GLY A 1 72 ? 1.345 -12.829 -19.091 1.00 82.06 72 GLY A N 1
ATOM 559 C CA . GLY A 1 72 ? 2.259 -13.282 -18.035 1.00 82.06 72 GLY A CA 1
ATOM 560 C C . GLY A 1 72 ? 1.541 -13.864 -16.809 1.00 82.06 72 GLY A C 1
ATOM 561 O O . GLY A 1 72 ? 0.414 -14.336 -16.906 1.00 82.06 72 GLY A O 1
ATOM 562 N N . LYS A 1 73 ? 2.208 -13.852 -15.644 1.00 84.06 73 LYS A N 1
ATOM 563 C CA . LYS A 1 73 ? 1.666 -14.401 -14.380 1.00 84.06 73 LYS A CA 1
ATOM 564 C C . LYS A 1 73 ? 0.573 -13.539 -13.733 1.00 84.06 73 LYS A C 1
ATOM 566 O O . LYS A 1 73 ? -0.133 -14.025 -12.861 1.00 84.06 73 LYS A O 1
ATOM 571 N N . HIS A 1 74 ? 0.478 -12.267 -14.114 1.00 83.31 74 HIS A N 1
ATOM 572 C CA . HIS A 1 74 ? -0.510 -11.320 -13.598 1.00 83.31 74 HIS A CA 1
ATOM 573 C C . HIS A 1 74 ? -1.345 -10.836 -14.780 1.00 83.31 74 HIS A C 1
ATOM 575 O O . HIS A 1 74 ? -0.996 -9.848 -15.428 1.00 83.31 74 HIS A O 1
ATOM 581 N N . ASN A 1 75 ? -2.383 -11.602 -15.100 1.00 88.81 75 ASN A N 1
ATOM 582 C CA . ASN A 1 75 ? -3.182 -11.438 -16.300 1.00 88.81 75 ASN A CA 1
ATOM 583 C C . ASN A 1 75 ? -4.663 -11.484 -15.937 1.00 88.81 75 ASN A C 1
ATOM 585 O O . ASN A 1 75 ? -5.171 -12.559 -15.644 1.00 88.81 75 ASN A O 1
ATOM 589 N N . ASP A 1 76 ? -5.324 -10.335 -16.024 1.00 91.38 76 ASP A N 1
ATOM 590 C CA . ASP A 1 76 ? -6.745 -10.209 -15.687 1.00 91.38 76 ASP A CA 1
ATOM 591 C C . ASP A 1 76 ? -7.607 -10.170 -16.972 1.00 91.38 76 ASP A C 1
ATOM 593 O O . ASP A 1 76 ? -8.809 -9.940 -16.925 1.00 91.38 76 ASP A O 1
ATOM 597 N N . LEU A 1 77 ? -6.999 -10.364 -18.154 1.00 89.12 77 LEU A N 1
ATOM 598 C CA . LEU A 1 77 ? -7.627 -10.116 -19.458 1.00 89.12 77 LEU A CA 1
ATOM 599 C C . LEU A 1 77 ? -8.896 -10.942 -19.711 1.00 89.12 77 LEU A C 1
ATOM 601 O O . LEU A 1 77 ? -9.797 -10.450 -20.384 1.00 89.12 77 LEU A O 1
ATOM 605 N N . GLU A 1 78 ? -8.956 -12.175 -19.209 1.00 90.19 78 GLU A N 1
ATOM 606 C CA . GLU A 1 78 ? -10.102 -13.071 -19.425 1.00 90.19 78 GLU A CA 1
ATOM 607 C C . GLU A 1 78 ? -11.331 -12.667 -18.593 1.00 90.19 78 GLU A C 1
ATOM 609 O O . GLU A 1 78 ? -12.455 -12.924 -19.017 1.00 90.19 78 GLU A O 1
ATOM 614 N N . ASP A 1 79 ? -11.128 -11.966 -17.474 1.00 91.56 79 ASP A N 1
ATOM 615 C CA . ASP A 1 79 ? -12.194 -11.537 -16.559 1.00 91.56 79 ASP A CA 1
ATOM 616 C C . ASP A 1 79 ? -12.716 -10.123 -16.875 1.00 91.56 79 ASP A C 1
ATOM 618 O O . ASP A 1 79 ? -13.808 -9.721 -16.456 1.00 91.56 79 ASP A O 1
ATOM 622 N N . VAL A 1 80 ? -11.956 -9.342 -17.650 1.00 91.25 80 VAL A N 1
ATOM 623 C CA . VAL A 1 80 ? -12.304 -7.956 -17.981 1.00 91.25 80 VAL A CA 1
ATOM 624 C C . VAL A 1 80 ? -13.591 -7.896 -18.803 1.00 91.25 80 VAL A C 1
ATOM 626 O O . VAL A 1 80 ? -13.678 -8.39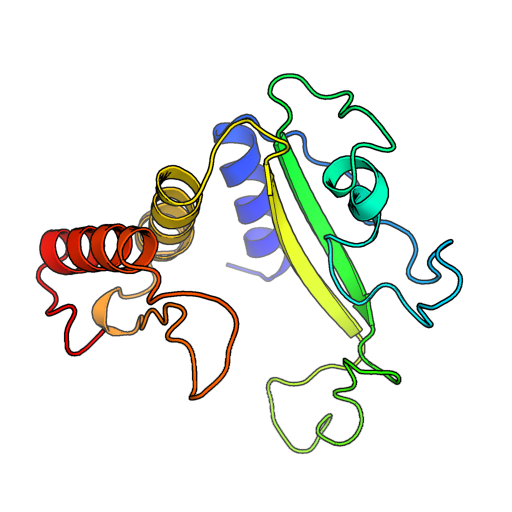9 -19.921 1.00 91.25 80 VAL A O 1
ATOM 629 N N . GLY A 1 81 ? -14.587 -7.196 -18.256 1.00 92.62 81 GLY A N 1
ATOM 630 C CA . GLY A 1 81 ? -15.917 -7.059 -18.851 1.00 92.62 81 GLY A CA 1
ATOM 631 C C . GLY A 1 81 ? -16.902 -8.155 -18.438 1.00 92.62 81 GLY A C 1
ATOM 632 O O . GLY A 1 81 ? -18.086 -8.024 -18.748 1.00 92.62 81 GLY A O 1
ATOM 633 N N . LEU A 1 82 ? -16.446 -9.190 -17.721 1.00 95.62 82 LEU A N 1
ATOM 634 C CA . LEU A 1 82 ? -17.315 -10.175 -17.070 1.00 95.62 82 LEU A CA 1
ATOM 635 C C . LEU A 1 82 ? -17.723 -9.724 -15.665 1.00 95.62 82 LEU A C 1
ATOM 637 O O . LEU A 1 82 ? -18.865 -9.941 -15.259 1.00 95.62 82 LEU A O 1
ATOM 641 N N . ASP A 1 83 ? -16.825 -9.044 -14.951 1.00 95.81 83 ASP A N 1
ATOM 642 C CA . ASP A 1 83 ? -17.128 -8.383 -13.685 1.00 95.81 83 ASP A CA 1
ATOM 643 C C . ASP A 1 83 ? -16.872 -6.868 -13.720 1.00 95.81 83 ASP A C 1
ATOM 645 O O . ASP A 1 83 ? -16.566 -6.268 -14.754 1.00 95.81 83 ASP A O 1
ATOM 649 N N . THR A 1 84 ? -17.082 -6.227 -12.569 1.00 96.00 84 THR A N 1
ATOM 650 C CA . THR A 1 84 ? -17.035 -4.771 -12.415 1.00 96.00 84 THR A CA 1
ATOM 651 C C . THR A 1 84 ? -15.765 -4.266 -11.731 1.00 96.00 84 THR A C 1
ATOM 653 O O . THR A 1 84 ? -15.729 -3.092 -11.358 1.00 96.00 84 THR A O 1
ATOM 656 N N . TYR A 1 85 ? -14.764 -5.118 -11.487 1.00 95.00 85 TYR A N 1
ATOM 657 C CA . TYR A 1 85 ? -13.592 -4.761 -10.677 1.00 95.00 85 TYR A CA 1
ATOM 658 C C . TYR A 1 85 ? -12.244 -5.186 -11.276 1.00 95.00 85 TYR A C 1
ATOM 660 O O . TYR A 1 85 ? -11.219 -4.662 -10.837 1.00 95.00 85 TYR A O 1
ATOM 668 N N . HIS A 1 86 ? -12.217 -6.043 -12.299 1.00 96.56 86 HIS A N 1
ATOM 669 C CA . HIS A 1 86 ? -11.013 -6.299 -13.086 1.00 96.56 86 HIS A CA 1
ATOM 670 C C . HIS A 1 86 ? -10.861 -5.307 -14.243 1.00 96.56 86 HIS A C 1
ATOM 672 O O . HIS A 1 86 ? -11.798 -4.972 -14.976 1.00 96.56 86 HIS A O 1
ATOM 678 N N . HIS A 1 87 ? -9.631 -4.830 -14.424 1.00 96.31 87 HIS A N 1
ATOM 679 C CA . HIS A 1 87 ? -9.252 -3.891 -15.473 1.00 96.31 87 HIS A CA 1
ATOM 680 C C . HIS A 1 87 ? -7.937 -4.331 -16.114 1.00 96.31 87 HIS A C 1
ATOM 682 O O . HIS A 1 87 ? -7.018 -4.758 -15.420 1.00 96.31 87 HIS A O 1
ATOM 688 N N . THR A 1 88 ? -7.796 -4.138 -17.427 1.00 95.81 88 THR A N 1
ATOM 689 C CA . THR A 1 88 ? -6.496 -4.317 -18.090 1.00 95.81 88 THR A CA 1
ATOM 690 C C . THR A 1 88 ? -5.535 -3.196 -17.714 1.00 95.81 88 THR A C 1
ATOM 692 O O . THR A 1 88 ? -4.407 -3.476 -17.326 1.00 95.81 88 THR A O 1
ATOM 695 N N . PHE A 1 89 ? -5.984 -1.941 -17.809 1.00 97.31 89 PHE A N 1
ATOM 696 C CA . PHE A 1 89 ? -5.246 -0.743 -17.415 1.00 97.31 89 PHE A CA 1
ATOM 697 C C . PHE A 1 89 ? -5.866 -0.112 -16.169 1.00 97.31 89 PHE A C 1
ATOM 699 O O . PHE A 1 89 ? -7.069 0.141 -16.134 1.00 97.31 89 PHE A O 1
ATOM 706 N N . PHE A 1 90 ? -5.041 0.192 -15.172 1.00 98.19 90 PHE A N 1
ATOM 707 C CA . PHE A 1 90 ? -5.478 0.841 -13.937 1.00 98.19 90 PHE A CA 1
ATOM 708 C C . PHE A 1 90 ? -4.341 1.638 -13.291 1.00 98.19 90 PHE A C 1
ATOM 710 O O . PHE A 1 90 ? -3.175 1.521 -13.672 1.00 98.19 90 PHE A O 1
ATOM 717 N N . GLU A 1 91 ? -4.682 2.452 -12.295 1.00 98.50 91 GLU A N 1
ATOM 718 C CA . GLU A 1 91 ? -3.710 3.156 -11.461 1.00 98.50 91 GLU A CA 1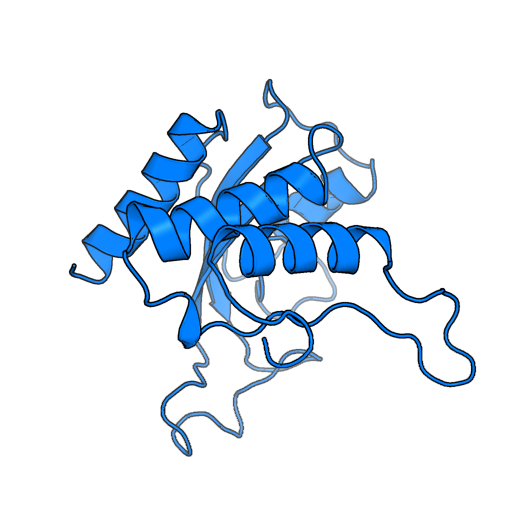
ATOM 719 C C . GLU A 1 91 ? -3.547 2.442 -10.119 1.00 98.50 91 GLU A C 1
ATOM 721 O O . GLU A 1 91 ? -4.520 2.198 -9.407 1.00 98.50 91 GLU A O 1
ATOM 726 N N . MET A 1 92 ? -2.306 2.131 -9.759 1.00 98.69 92 MET A N 1
ATOM 727 C CA . MET A 1 92 ? -1.951 1.561 -8.466 1.00 98.69 92 MET A CA 1
ATOM 728 C C . MET A 1 92 ? -1.379 2.658 -7.573 1.00 98.69 92 MET A C 1
ATOM 730 O O . MET A 1 92 ? -0.310 3.192 -7.855 1.00 98.69 92 MET A O 1
ATOM 734 N N . LEU A 1 93 ? -2.085 2.994 -6.497 1.00 98.81 93 LEU A N 1
ATOM 735 C CA . LEU A 1 93 ? -1.579 3.885 -5.453 1.00 98.81 93 LEU A CA 1
ATOM 736 C C . LEU A 1 93 ? -0.629 3.093 -4.548 1.00 98.81 93 LEU A C 1
ATOM 738 O O . LEU A 1 93 ? -1.034 2.074 -3.988 1.00 98.81 93 LEU A O 1
ATOM 742 N N . GLY A 1 94 ? 0.624 3.530 -4.421 1.00 98.69 94 GLY A N 1
ATOM 743 C CA . GLY A 1 94 ? 1.650 2.792 -3.682 1.00 98.69 94 GLY A CA 1
ATOM 744 C C . GLY A 1 94 ? 2.477 3.670 -2.750 1.00 98.69 94 GLY A C 1
ATOM 745 O O . GLY A 1 94 ? 2.712 4.845 -3.025 1.00 98.69 94 GLY A O 1
ATOM 746 N N . ASN A 1 95 ? 2.901 3.088 -1.627 1.00 98.75 95 ASN A N 1
ATOM 747 C CA . ASN A 1 95 ? 3.876 3.659 -0.704 1.00 98.75 95 ASN A CA 1
ATOM 748 C C . ASN A 1 95 ? 4.958 2.611 -0.419 1.00 98.75 95 ASN A C 1
ATOM 750 O O . ASN A 1 95 ? 4.655 1.425 -0.288 1.00 98.75 95 ASN A O 1
ATOM 754 N N . TRP A 1 96 ? 6.211 3.045 -0.340 1.00 98.69 96 TRP A N 1
ATOM 755 C CA . TRP A 1 96 ? 7.361 2.165 -0.187 1.00 98.69 96 TRP A CA 1
ATOM 756 C C . TRP A 1 96 ? 8.325 2.683 0.863 1.00 98.69 96 TRP A C 1
ATOM 758 O O . TRP A 1 96 ? 8.580 3.886 0.971 1.00 98.69 96 TRP A O 1
ATOM 768 N N . SER A 1 97 ? 8.904 1.721 1.573 1.00 98.44 97 SER A N 1
ATOM 769 C CA . SER A 1 97 ? 10.021 1.907 2.482 1.00 98.44 97 SER A CA 1
ATOM 770 C C . SER A 1 97 ? 11.234 1.155 1.967 1.00 98.44 97 SER A C 1
ATOM 772 O O . SER A 1 97 ? 11.131 -0.029 1.640 1.00 98.44 97 SER A O 1
ATOM 774 N N . PHE A 1 98 ? 12.389 1.809 1.932 1.00 98.19 98 PHE A N 1
ATOM 775 C CA . PHE A 1 98 ? 13.654 1.163 1.598 1.00 98.19 98 PHE A CA 1
ATOM 776 C C . PHE A 1 98 ? 14.538 1.101 2.846 1.00 98.19 98 PHE A C 1
ATOM 778 O O . PHE A 1 98 ? 15.444 1.913 3.023 1.00 98.19 98 PHE A O 1
ATOM 785 N N . GLY A 1 99 ? 14.245 0.130 3.718 1.00 96.12 99 GLY A N 1
ATOM 786 C CA . GLY A 1 99 ? 15.010 -0.123 4.944 1.00 96.12 99 GLY A CA 1
ATOM 787 C C . GLY A 1 99 ? 14.787 0.899 6.064 1.00 96.12 99 GLY A C 1
ATOM 788 O O . GLY A 1 99 ? 15.715 1.150 6.826 1.00 96.12 99 GLY A O 1
ATOM 789 N N . ASP A 1 100 ? 13.597 1.505 6.149 1.00 98.00 100 ASP A N 1
ATOM 790 C CA . ASP A 1 100 ? 13.290 2.545 7.141 1.00 98.00 100 ASP A CA 1
ATOM 791 C C . ASP A 1 100 ? 12.131 2.175 8.090 1.00 98.00 100 ASP A C 1
ATOM 793 O O . ASP A 1 100 ? 12.347 2.062 9.291 1.00 98.00 100 ASP A O 1
ATOM 797 N N . TYR A 1 101 ? 10.930 1.935 7.567 1.00 98.38 101 TYR A N 1
ATOM 798 C CA . TYR A 1 101 ? 9.746 1.490 8.315 1.00 98.38 101 TYR A CA 1
ATOM 799 C C . TYR A 1 101 ? 9.286 0.123 7.809 1.00 98.38 101 TYR A C 1
ATOM 801 O O . TYR A 1 101 ? 9.628 -0.273 6.690 1.00 98.38 101 TYR A O 1
ATOM 809 N N . PHE A 1 102 ? 8.507 -0.600 8.615 1.00 98.50 102 PHE A N 1
ATOM 810 C CA . PHE A 1 102 ? 8.081 -1.958 8.269 1.00 98.50 102 PHE A CA 1
ATOM 811 C C . PHE A 1 102 ? 6.590 -2.171 8.554 1.00 98.50 102 PHE A C 1
ATOM 813 O O . PHE A 1 102 ? 5.779 -1.301 8.235 1.00 98.50 102 PHE A O 1
ATOM 820 N N . LYS A 1 103 ? 6.202 -3.335 9.090 1.00 98.62 103 LYS A N 1
ATOM 821 C CA . LYS A 1 103 ? 4.795 -3.737 9.220 1.00 98.62 103 LYS A CA 1
ATOM 822 C C . LYS A 1 103 ? 3.981 -2.778 10.075 1.00 98.62 103 LYS A C 1
ATOM 824 O O . LYS A 1 103 ? 2.905 -2.383 9.637 1.00 98.62 103 LYS A O 1
ATOM 829 N N . LYS A 1 104 ? 4.493 -2.379 11.245 1.00 98.50 104 LYS A N 1
ATOM 830 C CA . LYS A 1 104 ? 3.764 -1.509 12.173 1.00 98.50 104 LYS A CA 1
ATOM 831 C C . LYS A 1 104 ? 3.301 -0.221 11.492 1.00 98.50 104 LYS A C 1
ATOM 833 O O . LYS A 1 104 ? 2.105 0.036 11.429 1.00 98.50 104 LYS A O 1
ATOM 838 N N . GLU A 1 105 ? 4.227 0.570 10.952 1.00 98.69 105 GLU A N 1
ATOM 839 C CA . GLU A 1 105 ? 3.886 1.841 10.310 1.00 98.69 105 GLU A CA 1
ATOM 840 C C . GLU A 1 105 ? 3.084 1.640 9.022 1.00 98.69 105 GLU A C 1
ATOM 842 O O . GLU A 1 105 ? 2.170 2.416 8.754 1.00 98.69 105 GLU A O 1
ATOM 847 N N . ALA A 1 106 ? 3.390 0.605 8.230 1.00 98.75 106 ALA A N 1
ATOM 848 C CA . ALA A 1 106 ? 2.642 0.317 7.008 1.00 98.75 106 ALA A CA 1
ATOM 849 C C . ALA A 1 106 ? 1.158 0.036 7.302 1.00 98.75 106 ALA A C 1
ATOM 851 O O . ALA A 1 106 ? 0.285 0.570 6.618 1.00 98.75 106 ALA A O 1
ATOM 852 N N . ILE A 1 107 ? 0.883 -0.771 8.331 1.00 98.88 107 ILE A N 1
ATOM 853 C CA . ILE A 1 107 ? -0.470 -1.130 8.767 1.00 98.88 107 ILE A CA 1
ATOM 854 C C . ILE A 1 107 ? -1.162 0.078 9.416 1.00 98.88 107 ILE A C 1
ATOM 856 O O . ILE A 1 107 ? -2.276 0.419 9.017 1.00 98.88 107 ILE A O 1
ATOM 860 N N . ASP A 1 108 ? -0.485 0.781 10.331 1.00 98.81 108 ASP A N 1
ATOM 861 C CA . ASP A 1 108 ? -1.025 1.972 11.003 1.00 98.81 108 ASP A CA 1
ATOM 862 C C . ASP A 1 108 ? -1.428 3.058 9.991 1.00 98.81 108 ASP A C 1
ATOM 864 O O . ASP A 1 108 ? -2.510 3.636 10.083 1.00 98.81 108 ASP A O 1
ATOM 868 N N . TRP A 1 109 ? -0.596 3.323 8.981 1.00 98.88 109 TRP A N 1
ATOM 869 C CA . TRP A 1 109 ? -0.899 4.339 7.971 1.00 98.88 109 TRP A CA 1
ATOM 870 C C . TRP A 1 109 ? -1.957 3.896 6.964 1.00 98.88 109 TRP A C 1
ATOM 872 O O . TRP A 1 109 ? -2.718 4.741 6.489 1.00 98.88 109 TRP A O 1
ATOM 882 N N . ALA A 1 110 ? -2.041 2.603 6.639 1.00 98.81 110 ALA A N 1
ATOM 883 C CA . ALA A 1 110 ? -3.138 2.086 5.826 1.00 98.81 110 ALA A CA 1
ATOM 884 C C . ALA A 1 110 ? -4.485 2.272 6.544 1.00 98.81 110 ALA A C 1
ATOM 886 O O . ALA A 1 110 ? -5.445 2.750 5.933 1.00 98.81 110 ALA A O 1
ATOM 887 N N . TRP A 1 111 ? -4.536 1.969 7.844 1.00 98.81 111 TRP A N 1
ATOM 888 C CA . TRP A 1 111 ? -5.713 2.202 8.679 1.00 98.81 111 TRP A CA 1
ATOM 889 C C . TRP A 1 111 ? -6.063 3.687 8.793 1.00 98.81 111 TRP A C 1
ATOM 891 O O . TRP A 1 111 ? -7.197 4.063 8.494 1.00 98.81 111 TRP A O 1
ATOM 901 N N . GLU A 1 112 ? -5.095 4.544 9.141 1.00 98.88 112 GLU A N 1
ATOM 902 C CA . GLU A 1 112 ? -5.305 5.995 9.242 1.00 98.88 112 GLU A CA 1
ATOM 903 C C . GLU A 1 112 ? -5.874 6.550 7.926 1.00 98.88 112 GLU A C 1
ATOM 905 O O . GLU A 1 112 ? -6.851 7.298 7.927 1.00 98.88 112 GLU A O 1
ATOM 910 N N . LEU A 1 113 ? -5.321 6.154 6.777 1.00 98.75 113 LEU A N 1
ATOM 911 C CA . LEU A 1 113 ? -5.815 6.621 5.485 1.00 98.75 113 LEU A CA 1
ATOM 912 C C . LEU A 1 113 ? -7.257 6.164 5.218 1.00 98.75 113 LEU A C 1
ATOM 914 O O . LEU A 1 113 ? -8.110 6.984 4.877 1.00 98.75 113 LEU A O 1
ATOM 918 N N . VAL A 1 114 ? -7.538 4.868 5.359 1.00 98.56 114 VAL A N 1
ATOM 919 C CA . VAL A 1 114 ? -8.827 4.286 4.959 1.00 98.56 114 VAL A CA 1
ATOM 920 C C . VAL A 1 114 ? -9.936 4.634 5.954 1.00 98.56 114 VAL A C 1
ATOM 922 O O . VAL A 1 114 ? -10.998 5.118 5.553 1.00 98.56 114 VAL A O 1
ATOM 925 N N . VAL A 1 115 ? -9.696 4.433 7.248 1.00 98.56 115 VAL A N 1
ATOM 926 C CA . VAL A 1 115 ? -10.696 4.625 8.307 1.00 98.56 115 VAL A CA 1
ATOM 927 C C . VAL A 1 115 ? -10.742 6.079 8.755 1.00 98.56 115 VAL A C 1
ATOM 929 O O . VAL A 1 115 ? -11.813 6.684 8.801 1.00 98.56 115 VAL A O 1
ATOM 932 N N . GLU A 1 116 ? -9.599 6.692 9.058 1.00 98.31 116 GLU A N 1
ATOM 933 C CA . GLU A 1 116 ? -9.601 8.014 9.690 1.00 98.31 116 GLU A CA 1
ATOM 934 C C . GLU A 1 116 ? -9.688 9.162 8.685 1.00 98.31 116 GLU A C 1
ATOM 936 O O . GLU A 1 116 ? -10.393 10.137 8.948 1.00 98.31 116 GLU A O 1
ATOM 941 N N . ARG A 1 117 ? -9.015 9.083 7.532 1.00 97.94 117 ARG A N 1
ATOM 942 C CA . ARG A 1 117 ? -9.029 10.158 6.524 1.00 97.94 117 ARG A CA 1
ATOM 943 C C . ARG A 1 117 ? -10.174 9.998 5.536 1.00 97.94 117 ARG A C 1
ATOM 945 O O . ARG A 1 117 ? -10.957 10.929 5.360 1.00 97.94 117 ARG A O 1
ATOM 952 N N . TRP A 1 118 ? -10.305 8.828 4.920 1.00 98.38 118 TRP A N 1
ATOM 953 C CA . TRP A 1 118 ? -11.367 8.550 3.950 1.00 98.38 118 TRP A CA 1
ATOM 954 C C . TRP A 1 118 ? -12.705 8.188 4.590 1.00 98.38 118 TRP A C 1
ATOM 956 O O . TRP A 1 118 ? -13.711 8.136 3.880 1.00 98.38 118 TRP A O 1
ATOM 966 N N . LYS A 1 119 ? -12.740 8.016 5.920 1.00 98.06 119 LYS A N 1
ATOM 967 C CA . LYS A 1 119 ? -13.962 7.740 6.689 1.00 98.06 119 LYS A CA 1
ATOM 968 C C . LYS A 1 119 ? -14.674 6.473 6.218 1.00 98.06 119 LYS A C 1
ATOM 970 O O . LYS A 1 119 ? -15.902 6.392 6.275 1.00 98.06 119 LYS A O 1
ATOM 975 N N . PHE A 1 120 ? -13.915 5.486 5.739 1.00 97.94 120 PHE A N 1
ATOM 976 C CA . PHE A 1 120 ? -14.483 4.189 5.412 1.00 97.94 120 PHE A CA 1
ATOM 977 C C . PHE A 1 120 ? -14.924 3.485 6.708 1.00 97.94 120 PHE A C 1
ATOM 979 O O . PHE A 1 120 ? -14.170 3.497 7.683 1.00 97.94 120 PHE A O 1
ATOM 986 N N . PRO A 1 121 ? -16.123 2.878 6.755 1.00 98.06 121 PRO A N 1
ATOM 987 C CA . PRO A 1 121 ? -16.602 2.215 7.965 1.00 98.06 121 PRO A CA 1
ATOM 988 C C . PRO A 1 121 ? -15.704 1.031 8.351 1.00 98.06 121 PRO A C 1
ATOM 990 O O . PRO A 1 121 ? -15.618 0.057 7.601 1.00 98.06 121 PRO A O 1
ATOM 993 N N . ALA A 1 122 ? -15.063 1.099 9.521 1.00 98.25 122 ALA A N 1
ATOM 994 C CA . ALA A 1 122 ? -14.123 0.082 10.001 1.00 98.25 122 ALA A CA 1
ATOM 995 C C . ALA A 1 122 ? -14.750 -1.321 10.077 1.00 98.25 122 ALA A C 1
ATOM 997 O O . ALA A 1 122 ? -14.127 -2.300 9.684 1.00 98.25 122 ALA A O 1
ATOM 998 N N . GLN A 1 123 ? -16.030 -1.413 10.449 1.00 98.00 123 GLN A N 1
ATOM 999 C CA . GLN A 1 123 ? -16.797 -2.661 10.516 1.00 98.00 123 GLN A CA 1
ATOM 1000 C C . GLN A 1 123 ? -17.054 -3.327 9.150 1.00 98.00 123 GLN A C 1
ATOM 1002 O O . GLN A 1 123 ? -17.732 -4.346 9.068 1.00 98.00 123 GLN A O 1
ATOM 1007 N N . ARG A 1 124 ? -16.602 -2.722 8.048 1.00 98.06 124 ARG A N 1
ATOM 1008 C CA . ARG A 1 124 ? -16.652 -3.314 6.702 1.00 98.06 124 ARG A CA 1
ATOM 1009 C C . ARG A 1 124 ? -15.271 -3.718 6.193 1.00 98.06 124 ARG A C 1
ATOM 1011 O O . ARG A 1 124 ? -15.171 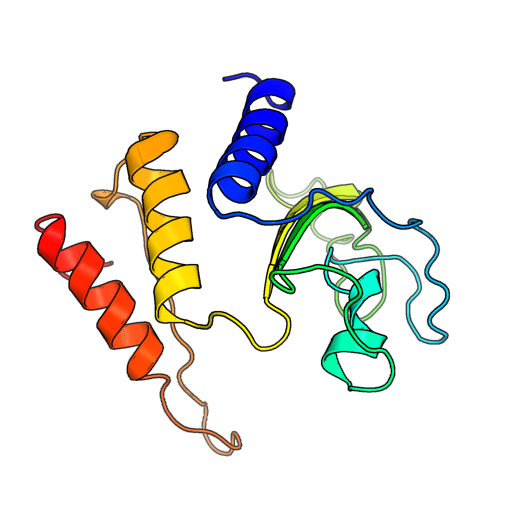-4.175 5.056 1.00 98.06 124 ARG A O 1
ATOM 1018 N N . LEU A 1 125 ? -14.226 -3.489 6.983 1.00 98.06 125 LEU A N 1
ATOM 1019 C CA . LEU A 1 125 ? -12.872 -3.904 6.661 1.00 98.06 125 LEU A CA 1
ATOM 1020 C C . LEU A 1 125 ? -12.630 -5.317 7.165 1.00 98.06 125 LEU A C 1
ATOM 1022 O O . LEU A 1 125 ? -13.155 -5.716 8.202 1.00 98.06 125 LEU A O 1
ATOM 1026 N N . TYR A 1 126 ? -11.815 -6.032 6.405 1.00 98.31 126 TYR A N 1
ATOM 1027 C CA . TYR A 1 126 ? -11.276 -7.330 6.764 1.00 98.31 126 TYR A CA 1
ATOM 1028 C C . TYR A 1 126 ? -9.784 -7.303 6.452 1.00 98.31 126 TYR A C 1
ATOM 1030 O O . TYR A 1 126 ? -9.391 -6.756 5.414 1.00 98.31 126 TYR A O 1
ATOM 1038 N N . ALA A 1 127 ? -8.960 -7.870 7.326 1.00 98.06 127 ALA A N 1
ATOM 1039 C CA . ALA A 1 127 ? -7.528 -7.994 7.109 1.00 98.06 127 ALA A CA 1
ATOM 1040 C C . ALA A 1 127 ? -7.139 -9.465 6.982 1.00 98.06 127 ALA A C 1
ATOM 1042 O O . ALA A 1 127 ? -7.565 -10.329 7.739 1.00 98.06 127 ALA A O 1
ATOM 1043 N N . THR A 1 128 ? -6.268 -9.759 6.024 1.00 98.06 128 THR A N 1
ATOM 1044 C CA . THR A 1 128 ? -5.686 -11.092 5.870 1.00 98.06 128 THR A CA 1
ATOM 1045 C C . THR A 1 128 ? -4.192 -11.015 6.107 1.00 98.06 128 THR A C 1
ATOM 1047 O O . THR A 1 128 ? -3.524 -10.132 5.566 1.00 98.06 128 THR A O 1
ATOM 1050 N N . VAL A 1 129 ? -3.660 -11.973 6.856 1.00 97.44 129 VAL A N 1
ATOM 1051 C CA . VAL A 1 129 ? -2.221 -12.137 7.078 1.00 97.44 129 VAL A CA 1
ATOM 1052 C C . VAL A 1 129 ? -1.760 -13.479 6.538 1.00 97.44 129 VAL A C 1
ATOM 1054 O O . VAL A 1 129 ? -2.555 -14.406 6.363 1.00 97.44 129 VAL A O 1
ATOM 1057 N N . TYR A 1 130 ? -0.470 -13.580 6.243 1.00 97.19 130 TYR A N 1
ATOM 1058 C CA . TYR A 1 130 ? 0.072 -14.790 5.656 1.00 97.19 130 TYR A CA 1
ATOM 1059 C C . TYR A 1 130 ? 0.050 -15.952 6.658 1.00 97.19 130 TYR A C 1
ATOM 1061 O O . TYR A 1 130 ? 0.557 -15.854 7.777 1.00 97.19 130 TYR A O 1
ATOM 1069 N N . LYS A 1 131 ? -0.535 -17.071 6.221 1.00 96.06 131 LYS A N 1
ATOM 1070 C CA . LYS A 1 131 ? -0.507 -18.358 6.908 1.00 96.06 131 LYS A CA 1
ATOM 1071 C C . LYS A 1 131 ? 0.023 -19.405 5.925 1.00 96.06 131 LYS A C 1
ATOM 1073 O O . LYS A 1 131 ? -0.661 -19.664 4.934 1.00 96.06 131 LYS A O 1
ATOM 1078 N N . PRO A 1 132 ? 1.196 -19.999 6.180 1.00 95.19 132 PRO A N 1
ATOM 1079 C CA . PRO A 1 132 ? 1.820 -20.927 5.249 1.00 95.19 132 PRO A CA 1
ATOM 1080 C C . PRO A 1 132 ? 0.990 -22.202 5.075 1.00 95.19 132 PRO A C 1
ATOM 1082 O O . PRO A 1 132 ? 0.428 -22.743 6.035 1.00 95.19 132 PRO A O 1
ATOM 1085 N N . GLY A 1 133 ? 0.932 -22.685 3.835 1.00 94.31 133 GLY A N 1
ATOM 1086 C CA . GLY A 1 133 ? 0.414 -24.012 3.512 1.00 94.31 133 GLY A CA 1
ATOM 1087 C C . GLY A 1 133 ? 1.396 -25.136 3.881 1.00 94.31 133 GLY A C 1
ATOM 1088 O O . GLY A 1 133 ? 2.547 -24.878 4.248 1.00 94.31 133 GLY A O 1
ATOM 1089 N N . PRO A 1 134 ? 0.982 -26.413 3.763 1.00 91.31 134 PRO A N 1
ATOM 1090 C CA . PRO A 1 134 ? 1.897 -27.536 3.943 1.00 91.31 134 PRO A CA 1
ATOM 1091 C C . PRO A 1 134 ? 3.093 -27.432 2.979 1.00 91.31 134 PRO A C 1
ATOM 1093 O O . PRO A 1 134 ? 2.902 -27.372 1.767 1.00 91.31 134 PRO A O 1
ATOM 1096 N N . ASN A 1 135 ? 4.315 -27.480 3.520 1.00 92.00 135 ASN A N 1
ATOM 1097 C CA . ASN A 1 135 ? 5.599 -27.387 2.799 1.00 92.00 135 ASN A CA 1
ATOM 1098 C C . ASN A 1 135 ? 5.994 -25.998 2.259 1.00 92.00 135 ASN A C 1
ATOM 1100 O O . ASN A 1 135 ? 6.909 -25.912 1.438 1.00 92.00 135 ASN A O 1
ATOM 1104 N N . GLU A 1 136 ? 5.366 -24.912 2.711 1.00 93.81 136 GLU A N 1
ATOM 1105 C CA . GLU A 1 136 ? 5.854 -23.560 2.410 1.00 93.81 136 GLU A CA 1
ATOM 1106 C C . GLU A 1 136 ? 6.974 -23.128 3.382 1.00 93.81 136 GLU A C 1
ATOM 1108 O O . GLU A 1 136 ? 6.951 -23.506 4.554 1.00 93.81 136 GLU A O 1
ATOM 1113 N N . PRO A 1 137 ? 7.983 -22.357 2.927 1.00 90.19 137 PRO A N 1
ATOM 1114 C CA . PRO A 1 137 ? 9.233 -22.139 3.664 1.00 90.19 137 PRO A CA 1
ATOM 1115 C C . PRO A 1 137 ? 9.151 -21.020 4.722 1.00 90.19 137 PRO A C 1
ATOM 1117 O O . PRO A 1 137 ? 10.078 -20.221 4.850 1.00 90.19 137 PRO A O 1
ATOM 1120 N N . SER A 1 138 ? 8.041 -20.900 5.450 1.00 94.81 138 SER A N 1
ATOM 1121 C CA . SER A 1 138 ? 7.840 -19.806 6.407 1.00 94.81 138 SER A CA 1
ATOM 1122 C C . SER A 1 138 ? 6.828 -20.167 7.502 1.00 94.81 138 SER A C 1
ATOM 1124 O O . SER A 1 138 ? 6.288 -21.271 7.518 1.00 94.81 138 SER A O 1
ATOM 1126 N N . GLU A 1 139 ? 6.604 -19.243 8.434 1.00 95.38 139 GLU A N 1
ATOM 1127 C CA . GLU A 1 139 ? 5.698 -19.375 9.576 1.00 95.38 139 GLU A CA 1
ATOM 1128 C C . GLU A 1 139 ? 4.523 -18.396 9.445 1.00 95.38 139 GLU A C 1
ATOM 1130 O O . GLU A 1 139 ? 4.506 -17.524 8.575 1.00 95.38 139 GLU A O 1
ATOM 1135 N N . PHE A 1 140 ? 3.509 -18.559 10.297 1.00 97.19 140 PHE A N 1
ATOM 1136 C CA . PHE A 1 140 ? 2.408 -17.603 10.378 1.00 97.19 140 PHE A CA 1
ATOM 1137 C C . PHE A 1 140 ? 2.938 -16.203 10.711 1.00 97.19 140 PHE A C 1
ATOM 1139 O O . PHE A 1 140 ? 3.739 -16.052 11.635 1.00 97.19 140 PHE A O 1
ATOM 1146 N N . ASP A 1 141 ? 2.475 -15.177 9.992 1.00 97.88 141 ASP A N 1
ATOM 1147 C CA . ASP A 1 141 ? 2.896 -13.795 10.236 1.00 97.88 141 ASP A CA 1
ATOM 1148 C C . ASP A 1 141 ? 2.203 -13.212 11.480 1.00 97.88 141 ASP A C 1
ATOM 1150 O O . ASP A 1 141 ? 1.258 -12.422 11.397 1.00 97.88 141 ASP A O 1
ATOM 1154 N N . GLN A 1 142 ? 2.691 -13.630 12.651 1.00 98.25 142 GLN A N 1
ATOM 1155 C CA . GLN A 1 142 ? 2.165 -13.216 13.949 1.00 98.25 142 GLN A CA 1
ATOM 1156 C C . GLN A 1 142 ? 2.297 -11.703 14.168 1.00 98.25 142 GLN A C 1
ATOM 1158 O O . GLN A 1 142 ? 1.402 -11.078 14.723 1.00 98.25 142 GLN A O 1
ATOM 1163 N N . GLU A 1 143 ? 3.378 -11.094 13.683 1.00 98.31 143 GLU A N 1
ATOM 1164 C CA . GLU A 1 143 ? 3.614 -9.654 13.821 1.00 98.31 143 GLU A CA 1
ATOM 1165 C C . GLU A 1 143 ? 2.544 -8.837 13.080 1.00 98.31 143 GLU A C 1
ATOM 1167 O O . GLU A 1 143 ? 1.964 -7.910 13.647 1.00 98.31 143 GLU A O 1
ATOM 1172 N N . ALA A 1 144 ? 2.233 -9.197 11.827 1.00 98.56 144 ALA A N 1
ATOM 1173 C CA . ALA A 1 144 ? 1.157 -8.541 11.087 1.00 98.56 144 ALA A CA 1
ATOM 1174 C C . ALA A 1 144 ? -0.205 -8.776 11.753 1.00 98.56 144 ALA A C 1
ATOM 1176 O O . ALA A 1 144 ? -1.004 -7.842 11.853 1.00 98.56 144 ALA A O 1
ATOM 1177 N N . HIS A 1 145 ? -0.458 -10.007 12.215 1.00 98.44 145 HIS A N 1
ATOM 1178 C CA . HIS A 1 145 ? -1.693 -10.359 12.913 1.00 98.44 145 HIS A CA 1
ATOM 1179 C C . HIS A 1 145 ? -1.906 -9.468 14.136 1.00 98.44 145 HIS A C 1
ATOM 1181 O O . HIS A 1 145 ? -2.973 -8.882 14.290 1.00 98.44 145 HIS A O 1
ATOM 1187 N N . ASP A 1 146 ? -0.886 -9.322 14.978 1.00 98.69 146 ASP A N 1
ATOM 1188 C CA . ASP A 1 146 ? -0.991 -8.577 16.230 1.00 98.69 146 ASP A CA 1
ATOM 1189 C C . ASP A 1 146 ? -1.205 -7.079 15.986 1.00 98.69 146 ASP A C 1
ATOM 1191 O O . ASP A 1 146 ? -1.970 -6.432 16.705 1.00 98.69 146 ASP A O 1
ATOM 1195 N N . HIS A 1 147 ? -0.591 -6.518 14.939 1.00 98.81 147 HIS A N 1
ATOM 1196 C CA . HIS A 1 147 ? -0.831 -5.131 14.543 1.00 98.81 147 HIS A CA 1
ATOM 1197 C C . HIS A 1 147 ? -2.265 -4.889 14.062 1.00 98.81 147 HIS A C 1
ATOM 1199 O O . HIS A 1 147 ? -2.877 -3.910 14.491 1.00 98.81 147 HIS A O 1
ATOM 1205 N N . TRP A 1 148 ? -2.817 -5.775 13.229 1.00 98.69 148 TRP A N 1
ATOM 1206 C CA . TRP A 1 148 ? -4.213 -5.678 12.793 1.00 98.69 148 TRP A CA 1
ATOM 1207 C C . TRP A 1 148 ? -5.196 -5.910 13.938 1.00 98.69 148 TRP A C 1
ATOM 1209 O O . TRP A 1 148 ? -6.125 -5.124 14.115 1.00 98.69 148 TRP A O 1
ATOM 1219 N N . ALA A 1 149 ? -4.965 -6.942 14.752 1.00 98.62 149 ALA A N 1
ATOM 1220 C CA . ALA A 1 149 ? -5.825 -7.275 15.878 1.00 98.62 149 ALA A CA 1
ATOM 1221 C C . ALA A 1 149 ? -5.927 -6.116 16.872 1.00 98.62 149 ALA A C 1
ATOM 1223 O O . ALA A 1 149 ? -7.025 -5.794 17.322 1.00 98.62 149 ALA A O 1
ATOM 1224 N N . ARG A 1 150 ? -4.806 -5.439 17.150 1.00 98.75 150 ARG A N 1
ATOM 1225 C CA . ARG A 1 150 ? -4.803 -4.227 17.971 1.00 98.75 150 ARG A CA 1
ATOM 1226 C C . ARG A 1 150 ? -5.695 -3.131 17.378 1.00 98.75 150 ARG A C 1
ATOM 1228 O O . ARG A 1 150 ? -6.501 -2.573 18.112 1.00 98.75 150 ARG A O 1
ATOM 1235 N N . LEU A 1 151 ? -5.580 -2.829 16.082 1.00 98.69 151 LEU A N 1
ATOM 1236 C CA . LEU A 1 151 ? -6.369 -1.763 15.444 1.00 98.69 151 LEU A CA 1
ATOM 1237 C C . LEU A 1 151 ? -7.872 -2.064 15.441 1.00 98.69 151 LEU A C 1
ATOM 1239 O O . LEU A 1 151 ? -8.677 -1.176 15.716 1.00 98.69 151 LEU A O 1
ATOM 1243 N N . PHE A 1 152 ? -8.259 -3.314 15.181 1.00 98.62 152 PHE A N 1
ATOM 1244 C CA . PHE A 1 152 ? -9.662 -3.719 15.271 1.00 98.62 152 PHE A CA 1
ATOM 1245 C C . PHE A 1 152 ? -10.189 -3.627 16.708 1.00 98.62 152 PHE A C 1
ATOM 1247 O O . PHE A 1 152 ? -11.258 -3.062 16.918 1.00 98.62 152 PHE A O 1
ATOM 1254 N N . GLN A 1 153 ? -9.420 -4.080 17.703 1.00 98.56 153 GLN A N 1
ATOM 1255 C CA . GLN A 1 153 ? -9.795 -3.957 19.118 1.00 98.56 153 GLN A CA 1
ATOM 1256 C C . GLN A 1 153 ? -9.930 -2.496 19.566 1.00 98.56 153 GLN A C 1
ATOM 1258 O O . GLN A 1 153 ? -10.891 -2.154 20.249 1.00 98.56 153 GLN A O 1
ATOM 1263 N N . GLU A 1 154 ? -9.003 -1.621 19.162 1.00 98.31 154 GLU A N 1
ATOM 1264 C CA . GLU A 1 154 ? -9.072 -0.173 19.419 1.00 98.31 154 GLU A CA 1
ATOM 1265 C C . GLU A 1 154 ? -10.317 0.474 18.785 1.00 98.31 154 GLU A C 1
ATOM 1267 O O . GLU A 1 154 ? -10.803 1.494 19.275 1.00 98.31 154 GLU A O 1
ATOM 1272 N N . ALA A 1 155 ? -10.860 -0.139 17.731 1.00 98.00 155 ALA A N 1
ATOM 1273 C CA . ALA A 1 155 ? -12.092 0.260 17.060 1.00 98.00 155 ALA A CA 1
ATOM 1274 C C . ALA A 1 155 ? -13.355 -0.464 17.569 1.00 98.00 155 ALA A C 1
ATOM 1276 O O . ALA A 1 155 ? -14.406 -0.330 16.941 1.00 98.00 155 ALA A O 1
ATOM 1277 N N . ASP A 1 156 ? -13.262 -1.203 18.682 1.00 98.25 156 ASP A N 1
ATOM 1278 C CA . ASP A 1 156 ? -14.346 -2.011 19.269 1.00 98.25 156 ASP A CA 1
ATOM 1279 C C . ASP A 1 156 ? -14.876 -3.111 18.320 1.00 98.25 156 ASP A C 1
ATOM 1281 O O . ASP A 1 156 ? -16.069 -3.408 18.256 1.00 98.25 156 ASP A O 1
ATOM 1285 N N . LEU A 1 157 ? -13.970 -3.713 17.541 1.00 98.38 157 LEU A N 1
ATOM 1286 C CA . LEU A 1 157 ? -14.240 -4.803 16.601 1.00 98.38 157 LEU A CA 1
ATOM 1287 C C . LEU A 1 157 ? -13.508 -6.084 17.026 1.00 98.38 157 LEU A C 1
ATOM 1289 O O . LEU A 1 157 ? -12.386 -6.033 17.528 1.00 98.38 157 LEU A O 1
ATOM 1293 N N . ASP A 1 158 ? -14.128 -7.247 16.797 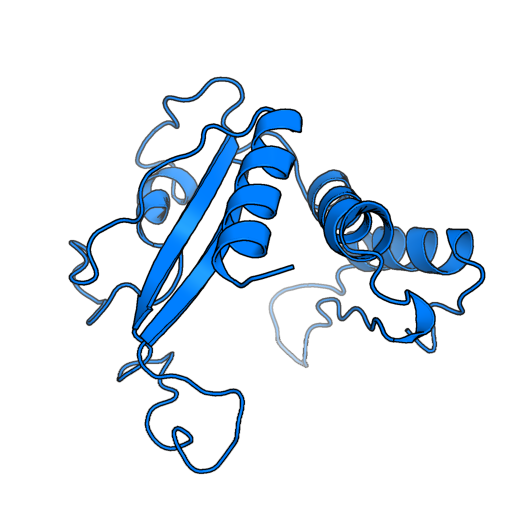1.00 97.94 158 ASP A N 1
ATOM 1294 C CA . ASP A 1 158 ? -13.515 -8.557 17.063 1.00 97.94 158 ASP A CA 1
ATOM 1295 C C . ASP A 1 158 ? -12.561 -8.957 15.916 1.00 97.94 158 ASP A C 1
ATOM 1297 O O . ASP A 1 158 ? -13.040 -9.241 14.812 1.00 97.94 158 ASP A O 1
ATOM 1301 N N . PRO A 1 159 ? -11.237 -9.069 16.153 1.00 97.12 159 PRO A N 1
ATOM 1302 C CA . PRO A 1 159 ? -10.270 -9.494 15.134 1.00 97.12 159 PRO A CA 1
ATOM 1303 C C . PRO A 1 159 ? -10.473 -10.920 14.611 1.00 97.12 159 PRO A C 1
ATOM 1305 O O . PRO A 1 159 ? -9.814 -11.342 13.671 1.00 97.12 159 PRO A O 1
ATOM 1308 N N . LYS A 1 160 ? -11.323 -11.730 15.254 1.00 95.44 160 LYS A N 1
ATOM 1309 C CA . LYS A 1 160 ? -11.670 -13.060 14.732 1.00 95.44 160 LYS A CA 1
ATOM 1310 C C . LYS A 1 160 ? -12.708 -12.997 13.613 1.00 95.44 160 LYS A C 1
ATOM 1312 O O . LYS A 1 160 ? -12.886 -13.989 12.909 1.00 95.44 160 LYS A O 1
ATOM 1317 N N . VAL A 1 161 ? -13.417 -11.874 13.491 1.00 95.62 161 VAL A N 1
ATOM 1318 C CA . VAL A 1 161 ? -14.428 -11.623 12.455 1.00 95.62 161 VAL A CA 1
ATOM 1319 C C . VAL A 1 161 ? -13.851 -10.780 11.319 1.00 95.62 161 VAL A C 1
ATOM 1321 O O . VAL A 1 161 ? -14.206 -11.022 10.166 1.00 95.62 161 VAL A O 1
ATOM 1324 N N . HIS A 1 162 ? -12.994 -9.812 11.655 1.00 94.38 162 HIS A N 1
ATOM 1325 C CA . HIS A 1 162 ? -12.394 -8.825 10.754 1.00 94.38 162 HIS A CA 1
ATOM 1326 C C . HIS A 1 162 ? -10.940 -9.156 10.426 1.00 94.38 162 HIS A C 1
ATOM 1328 O O . HIS A 1 162 ? -10.592 -9.108 9.225 1.00 94.38 162 HIS A O 1
#